Protein AF-A0A1V4UKE8-F1 (afdb_monomer_lite)

Radius of gyration: 20.6 Å; chains: 1; bounding box: 57×24×52 Å

pLDDT: mean 79.21, std 12.29, range [50.59, 94.44]

Foldseek 3Di:
DVPVVVVVVVVVVVVVVPPVPDDLQDDDPDDDPVLVVVLVVVLVVLVVVLVVLVVVLVVLVVVQVVCCVVVVDGDPVSVVSNQQSVQSCVQCVCSNVVSHSDDGDPHGDRDDDDDPDD

Structure (mmCIF, N/CA/C/O backbone):
data_AF-A0A1V4UKE8-F1
#
_entry.id   AF-A0A1V4UKE8-F1
#
loop_
_atom_site.group_PDB
_atom_site.id
_atom_site.type_symbol
_atom_site.label_atom_id
_atom_site.label_alt_id
_atom_site.label_comp_id
_atom_site.label_asym_id
_atom_site.label_entity_id
_atom_site.label_seq_id
_atom_site.pdbx_PDB_ins_code
_atom_site.Cartn_x
_atom_site.Cartn_y
_atom_site.Cartn_z
_atom_site.occupancy
_atom_site.B_iso_or_equiv
_atom_site.auth_seq_id
_atom_site.auth_comp_id
_atom_site.auth_asym_id
_atom_site.auth_atom_id
_atom_site.pdbx_PDB_model_num
ATOM 1 N N . MET A 1 1 ? 39.683 -10.496 27.694 1.00 59.06 1 MET A N 1
ATOM 2 C CA . MET A 1 1 ? 38.255 -10.891 27.598 1.00 59.06 1 MET A CA 1
ATOM 3 C C . MET A 1 1 ? 37.478 -10.276 26.417 1.00 59.06 1 MET A C 1
ATOM 5 O O . MET A 1 1 ? 36.395 -10.760 26.137 1.00 59.06 1 MET A O 1
ATOM 9 N N . HIS A 1 2 ? 38.001 -9.296 25.661 1.00 57.53 2 HIS A N 1
ATOM 10 C CA . HIS A 1 2 ? 37.284 -8.681 24.517 1.00 57.53 2 HIS A CA 1
ATOM 11 C C . HIS A 1 2 ? 37.282 -9.506 23.208 1.00 57.53 2 HIS A C 1
ATOM 13 O O . HIS A 1 2 ? 36.450 -9.278 22.332 1.00 57.53 2 HIS A O 1
ATOM 19 N N . TRP A 1 3 ? 38.175 -10.493 23.074 1.00 55.00 3 TRP A N 1
ATOM 20 C CA . TRP A 1 3 ? 38.326 -11.287 21.846 1.00 55.00 3 TRP A CA 1
ATOM 21 C C . TRP A 1 3 ? 37.163 -12.261 21.574 1.00 55.00 3 TRP A C 1
ATOM 23 O O . TRP A 1 3 ? 36.783 -12.447 20.421 1.00 55.00 3 TRP A O 1
ATOM 33 N N . GLN A 1 4 ? 36.548 -12.846 22.609 1.00 62.56 4 GLN A N 1
ATOM 34 C CA . GLN A 1 4 ? 35.415 -13.775 22.442 1.00 62.56 4 GLN A CA 1
ATOM 35 C C . GLN A 1 4 ? 34.110 -13.056 22.061 1.00 62.56 4 GLN A C 1
ATOM 37 O O . GLN A 1 4 ? 33.330 -13.585 21.270 1.00 62.56 4 GLN A O 1
ATOM 42 N N . TYR A 1 5 ? 33.911 -11.827 22.553 1.00 64.00 5 TYR A N 1
ATOM 43 C CA . TYR A 1 5 ? 32.765 -10.983 22.198 1.00 64.00 5 TYR A CA 1
ATOM 44 C C . TYR A 1 5 ? 32.742 -10.666 20.693 1.00 64.00 5 TYR A C 1
ATOM 46 O O . TYR A 1 5 ? 31.712 -10.821 20.035 1.00 64.00 5 TYR A O 1
ATOM 54 N N . ASN A 1 6 ? 33.898 -10.314 20.120 1.00 64.69 6 ASN A N 1
ATOM 55 C CA . ASN A 1 6 ? 33.998 -9.997 18.695 1.00 64.69 6 ASN A CA 1
ATOM 56 C C . ASN A 1 6 ? 33.811 -11.239 17.799 1.00 64.69 6 ASN A C 1
ATOM 58 O O . ASN A 1 6 ? 33.186 -11.157 16.746 1.00 64.69 6 ASN A O 1
ATOM 62 N N . GLN A 1 7 ? 34.268 -12.414 18.249 1.00 64.12 7 GLN A N 1
ATOM 63 C CA . GLN A 1 7 ? 34.089 -13.691 17.540 1.00 64.12 7 GLN A CA 1
ATOM 64 C C . GLN A 1 7 ? 32.627 -14.172 17.539 1.00 64.12 7 GLN A C 1
ATOM 66 O O . GLN A 1 7 ? 32.151 -14.721 16.545 1.00 64.12 7 GLN A O 1
ATOM 71 N N . ALA A 1 8 ? 31.888 -13.960 18.634 1.00 65.75 8 ALA A N 1
ATOM 72 C CA . ALA A 1 8 ? 30.459 -14.269 18.695 1.00 65.75 8 ALA A CA 1
ATOM 73 C C . ALA A 1 8 ? 29.645 -13.346 17.774 1.00 65.75 8 ALA A C 1
ATOM 75 O O . ALA A 1 8 ? 28.783 -13.821 17.038 1.00 65.75 8 ALA A O 1
ATOM 76 N N . LYS A 1 9 ? 29.972 -12.046 17.750 1.00 64.88 9 LYS A N 1
ATOM 77 C CA . LYS A 1 9 ? 29.357 -11.064 16.846 1.00 64.88 9 LYS A CA 1
ATOM 78 C C . LYS A 1 9 ? 29.685 -11.353 15.376 1.00 64.88 9 LYS A C 1
ATOM 80 O O . LYS A 1 9 ? 28.781 -11.330 14.550 1.00 64.88 9 LYS A O 1
ATOM 85 N N . SER A 1 10 ? 30.933 -11.702 15.059 1.00 60.16 10 SER A N 1
ATOM 86 C CA . SER A 1 10 ? 31.375 -12.052 13.700 1.00 60.16 10 SER A CA 1
ATOM 87 C C . SER A 1 10 ? 30.744 -13.350 13.182 1.00 60.16 10 SER A C 1
ATOM 89 O O . SER A 1 10 ? 30.286 -13.384 12.043 1.00 60.16 10 SER A O 1
ATOM 91 N N . ARG A 1 11 ? 30.605 -14.388 14.023 1.00 65.00 11 ARG A N 1
ATOM 92 C CA . ARG A 1 11 ? 29.847 -15.596 13.649 1.00 65.00 11 ARG A CA 1
ATOM 93 C C . ARG A 1 11 ? 28.368 -15.309 13.424 1.00 65.00 11 ARG A C 1
ATOM 95 O O . ARG A 1 11 ? 27.813 -15.817 12.460 1.00 65.00 11 ARG A O 1
ATOM 102 N N . LYS A 1 12 ? 27.745 -14.475 14.264 1.00 58.72 12 LYS A N 1
ATOM 103 C CA . LYS A 1 12 ? 26.346 -14.057 14.077 1.00 58.72 12 LYS A CA 1
ATOM 104 C C . LYS A 1 12 ? 26.167 -13.242 12.790 1.00 58.72 12 LYS A C 1
ATOM 106 O O . LYS A 1 12 ? 25.167 -13.423 12.113 1.00 58.72 12 LYS A O 1
ATOM 111 N N . LEU A 1 13 ? 27.146 -12.403 12.439 1.00 58.69 13 LEU A N 1
ATOM 112 C CA . LEU A 1 13 ? 27.172 -11.633 11.191 1.00 58.69 13 LEU A CA 1
ATOM 113 C C . LEU A 1 13 ? 27.291 -12.547 9.963 1.00 58.69 13 LEU A C 1
ATOM 115 O O . LEU A 1 13 ? 26.455 -12.444 9.073 1.00 58.69 13 LEU A O 1
ATOM 119 N N . HIS A 1 14 ? 28.233 -13.499 9.940 1.00 58.09 14 HIS A N 1
ATOM 120 C CA . HIS A 1 14 ? 28.323 -14.476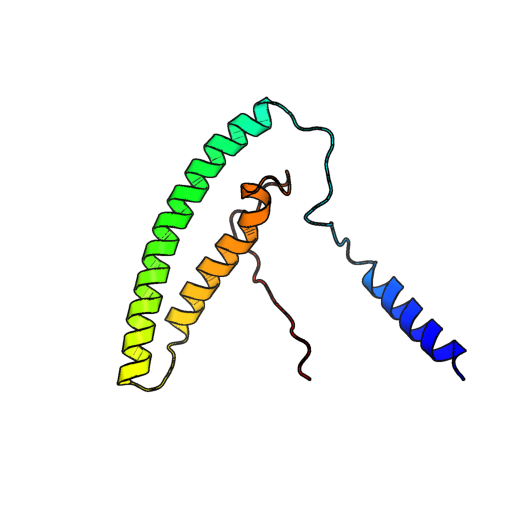 8.844 1.00 58.09 14 HIS A CA 1
ATOM 121 C C . HIS A 1 14 ? 27.062 -15.346 8.728 1.00 58.09 14 HIS A C 1
ATOM 123 O O . HIS A 1 14 ? 26.547 -15.507 7.631 1.00 58.09 14 HIS A O 1
ATOM 129 N N . MET A 1 15 ? 26.493 -15.810 9.847 1.00 59.19 15 MET A N 1
ATOM 130 C CA . MET A 1 15 ? 25.268 -16.626 9.857 1.00 59.19 15 MET A CA 1
ATOM 131 C C . MET A 1 15 ? 24.016 -15.863 9.377 1.00 59.19 15 MET A C 1
ATOM 133 O O . MET A 1 15 ? 23.037 -16.478 8.971 1.00 59.19 15 MET A O 1
ATOM 137 N N . MET A 1 16 ? 24.041 -14.524 9.398 1.00 58.06 16 MET A N 1
ATOM 138 C CA . MET A 1 16 ? 22.984 -13.656 8.857 1.00 58.06 16 MET A CA 1
ATOM 139 C C . MET A 1 16 ? 23.171 -13.363 7.354 1.00 58.06 16 MET A C 1
ATOM 141 O O . MET A 1 16 ? 22.260 -12.837 6.719 1.00 58.06 16 MET A O 1
ATOM 145 N N . THR A 1 17 ? 24.335 -13.708 6.786 1.00 56.38 17 THR A N 1
ATOM 146 C CA . THR A 1 17 ? 24.716 -13.438 5.384 1.00 56.38 17 THR A CA 1
ATOM 147 C C . THR A 1 17 ? 24.332 -14.585 4.427 1.00 56.38 17 THR A C 1
ATOM 149 O O . THR A 1 17 ? 24.409 -14.411 3.217 1.00 56.38 17 THR A O 1
ATOM 152 N N . ASP A 1 18 ? 23.876 -15.734 4.946 1.00 50.59 18 ASP A N 1
ATOM 153 C CA . ASP A 1 18 ? 23.437 -16.901 4.149 1.00 50.59 18 ASP A CA 1
ATOM 154 C C . ASP A 1 18 ? 21.981 -16.813 3.657 1.00 50.59 18 ASP A C 1
ATOM 156 O O . ASP A 1 18 ? 21.557 -17.554 2.769 1.00 50.59 18 ASP A O 1
ATOM 160 N N . THR A 1 19 ? 21.188 -15.881 4.186 1.00 56.97 19 THR A N 1
ATOM 161 C CA . THR A 1 19 ? 19.971 -15.448 3.494 1.00 56.97 19 THR A CA 1
ATOM 162 C C . THR A 1 19 ? 20.414 -14.632 2.286 1.00 56.97 19 THR A C 1
ATOM 164 O O . THR A 1 19 ? 21.207 -13.715 2.430 1.00 56.97 19 THR A O 1
ATOM 167 N N . HIS A 1 20 ? 19.929 -14.926 1.084 1.00 54.59 20 HIS A N 1
ATOM 168 C CA . HIS A 1 20 ? 20.241 -14.143 -0.115 1.00 54.59 20 HIS A CA 1
ATOM 169 C C . HIS A 1 20 ? 19.507 -12.784 -0.042 1.00 54.59 20 HIS A C 1
ATOM 171 O O . HIS A 1 20 ? 18.533 -12.557 -0.756 1.00 54.59 20 HIS A O 1
ATOM 177 N N . LEU A 1 21 ? 19.913 -11.898 0.877 1.00 60.47 21 LEU A N 1
ATOM 178 C CA . LEU A 1 21 ? 19.396 -10.539 1.045 1.00 60.47 21 LEU A CA 1
ATOM 179 C C . LEU A 1 21 ? 19.737 -9.725 -0.201 1.00 60.47 21 LEU A C 1
ATOM 181 O O . LEU A 1 21 ? 20.779 -9.084 -0.311 1.00 60.47 21 LEU A O 1
ATOM 185 N N . GLN A 1 22 ? 18.837 -9.788 -1.172 1.00 59.19 22 GLN A N 1
ATOM 186 C CA . GLN A 1 22 ? 18.882 -8.952 -2.356 1.00 59.19 22 GLN A CA 1
ATOM 187 C C . GLN A 1 22 ? 18.607 -7.518 -1.909 1.00 59.19 22 GLN A C 1
ATOM 189 O O . GLN A 1 22 ? 17.557 -7.225 -1.334 1.00 59.19 22 GLN A O 1
ATOM 194 N N . GLN A 1 23 ? 19.570 -6.627 -2.132 1.00 60.84 23 GLN A N 1
ATOM 195 C CA . GLN A 1 23 ? 19.368 -5.211 -1.862 1.00 60.84 23 GLN A CA 1
ATOM 196 C C . GLN A 1 23 ? 18.264 -4.692 -2.790 1.00 60.84 23 GLN A C 1
ATOM 198 O O . GLN A 1 23 ? 18.381 -4.777 -4.009 1.00 60.84 23 GLN A O 1
ATOM 203 N N . LEU A 1 24 ? 17.194 -4.148 -2.204 1.00 65.88 24 LEU A N 1
ATOM 204 C CA . LEU A 1 24 ? 16.054 -3.585 -2.940 1.00 65.88 24 LEU A CA 1
ATOM 205 C C . LEU A 1 24 ? 16.445 -2.402 -3.842 1.00 65.88 24 LEU A C 1
ATOM 207 O O . LEU A 1 24 ? 15.747 -2.137 -4.813 1.00 65.88 24 LEU A O 1
ATOM 211 N N . PHE A 1 25 ? 17.547 -1.716 -3.526 1.00 70.50 25 PHE A N 1
ATOM 212 C CA . PHE A 1 25 ? 17.986 -0.466 -4.159 1.00 70.50 25 PHE A CA 1
ATOM 213 C C . PHE A 1 25 ? 19.317 -0.596 -4.916 1.00 70.50 25 PHE A C 1
ATOM 215 O O . PHE A 1 25 ? 20.080 0.366 -4.999 1.00 70.50 25 PHE A O 1
ATOM 222 N N . LEU A 1 26 ? 19.643 -1.791 -5.415 1.00 70.31 26 LEU A N 1
ATOM 223 C CA . LEU A 1 26 ? 20.806 -1.970 -6.286 1.00 70.31 26 LEU A CA 1
ATOM 224 C C . LEU A 1 26 ? 20.608 -1.182 -7.587 1.00 70.31 26 LEU A C 1
ATOM 226 O O . LEU A 1 26 ? 19.574 -1.300 -8.240 1.00 70.31 26 LEU A O 1
ATOM 230 N N . TYR A 1 27 ? 21.601 -0.365 -7.938 1.00 68.44 27 TYR A N 1
ATOM 231 C CA . TYR A 1 27 ? 21.610 0.392 -9.185 1.00 68.44 27 TYR A CA 1
ATOM 232 C C . TYR A 1 27 ? 21.974 -0.540 -10.345 1.00 68.44 27 TYR A C 1
ATOM 234 O O . TYR A 1 27 ? 23.120 -0.978 -10.456 1.00 68.44 27 TYR A O 1
ATOM 242 N N . GLU A 1 28 ? 20.995 -0.842 -11.194 1.00 68.69 28 GLU A N 1
ATOM 243 C CA . GLU A 1 28 ? 21.188 -1.566 -12.450 1.00 68.69 28 GLU A CA 1
ATOM 244 C C . GLU A 1 28 ? 21.536 -0.543 -13.548 1.00 68.69 28 GLU A C 1
ATOM 246 O O . GLU A 1 28 ? 20.841 0.460 -13.719 1.00 68.69 28 GLU A O 1
ATOM 251 N N . HIS A 1 29 ? 22.643 -0.741 -14.270 1.00 67.62 29 HIS A N 1
ATOM 252 C CA . HIS A 1 29 ? 23.081 0.210 -15.304 1.00 67.62 29 HIS A CA 1
ATOM 253 C C . HIS A 1 29 ? 22.314 0.035 -16.629 1.00 67.62 29 HIS A C 1
ATOM 255 O O . HIS A 1 29 ? 22.152 0.992 -17.388 1.00 67.62 29 HIS A O 1
ATOM 261 N N . ASP A 1 30 ? 21.814 -1.174 -16.900 1.00 68.25 30 ASP A N 1
ATOM 262 C CA . ASP A 1 30 ? 21.112 -1.528 -18.134 1.00 68.25 30 ASP A CA 1
ATOM 263 C C . ASP A 1 30 ? 19.602 -1.267 -18.027 1.00 68.25 30 ASP A C 1
ATOM 265 O O . ASP A 1 30 ? 18.814 -2.155 -17.713 1.00 68.25 30 ASP A O 1
ATOM 269 N N . ALA A 1 31 ? 19.177 -0.040 -18.342 1.00 65.62 31 ALA A N 1
ATOM 270 C CA . ALA A 1 31 ? 17.760 0.313 -18.453 1.00 65.62 31 ALA A CA 1
ATOM 271 C C . ALA A 1 31 ? 17.313 0.387 -19.926 1.00 65.62 31 ALA A C 1
ATOM 273 O O . ALA A 1 31 ? 17.659 1.309 -20.675 1.00 65.62 31 ALA A O 1
ATOM 274 N N . GLY A 1 32 ? 16.496 -0.575 -20.362 1.00 78.12 32 GLY A N 1
ATOM 275 C CA . GLY A 1 32 ? 15.927 -0.596 -21.710 1.00 78.12 32 GLY A CA 1
ATOM 276 C C . GLY A 1 32 ? 14.828 0.459 -21.906 1.00 78.12 32 GLY A C 1
ATOM 277 O O . GLY A 1 32 ? 13.862 0.521 -21.149 1.00 78.12 32 GLY A O 1
ATOM 278 N N . ARG A 1 33 ? 14.891 1.255 -22.984 1.00 79.38 33 ARG A N 1
ATOM 279 C CA . ARG A 1 33 ? 13.886 2.306 -23.291 1.00 79.38 33 ARG A CA 1
ATOM 280 C C . ARG A 1 33 ? 12.449 1.772 -23.406 1.00 79.38 33 ARG A C 1
ATOM 282 O O . ARG A 1 33 ? 11.500 2.465 -23.049 1.00 79.38 33 ARG A O 1
ATOM 289 N N . LEU A 1 34 ? 12.289 0.542 -23.898 1.00 77.12 34 LEU A N 1
ATOM 290 C CA . LEU A 1 34 ? 10.990 -0.134 -24.008 1.00 77.12 34 LEU A CA 1
ATOM 291 C C . LEU A 1 34 ? 10.433 -0.543 -22.641 1.00 77.12 34 LEU A C 1
ATOM 293 O O . LEU A 1 34 ? 9.221 -0.506 -22.436 1.00 77.12 34 LEU A O 1
ATOM 297 N N . GLU A 1 35 ? 11.304 -0.885 -21.694 1.00 79.94 35 GLU A N 1
ATOM 298 C CA . GLU A 1 35 ? 10.888 -1.247 -20.345 1.00 79.94 35 GLU A CA 1
ATOM 299 C C . GLU A 1 35 ? 10.274 -0.050 -19.616 1.00 79.94 35 GLU A C 1
ATOM 301 O O . GLU A 1 35 ? 9.266 -0.200 -18.928 1.00 79.94 35 GLU A O 1
ATOM 306 N N . LEU A 1 36 ? 10.802 1.155 -19.854 1.00 81.25 36 LEU A N 1
ATOM 307 C CA . LEU A 1 36 ? 10.231 2.395 -19.331 1.00 81.25 36 LEU A CA 1
ATOM 308 C C . LEU A 1 36 ? 8.785 2.610 -19.817 1.00 81.25 36 LEU A C 1
ATOM 310 O O . LEU A 1 36 ? 7.912 2.970 -19.030 1.00 81.25 36 LEU A O 1
ATOM 314 N N . LEU A 1 37 ? 8.502 2.338 -21.098 1.00 84.69 37 LEU A N 1
ATOM 315 C CA . LEU A 1 37 ? 7.149 2.457 -21.659 1.0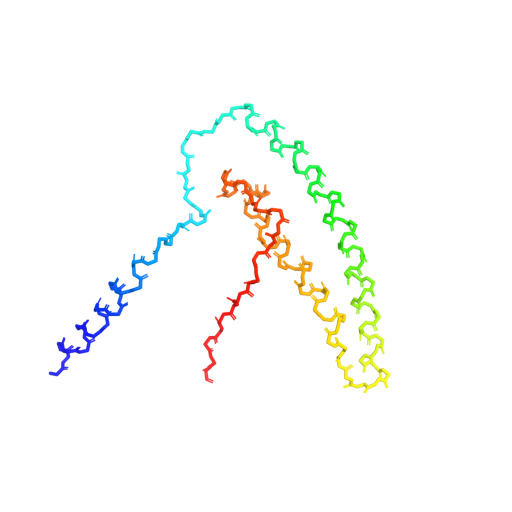0 84.69 37 LEU A CA 1
ATOM 316 C C . LEU A 1 37 ? 6.183 1.438 -21.042 1.00 84.69 37 LEU A C 1
ATOM 318 O O . LEU A 1 37 ? 5.075 1.794 -20.637 1.00 84.69 37 LEU A O 1
ATOM 322 N N . VAL A 1 38 ? 6.617 0.181 -20.914 1.00 85.38 38 VAL A N 1
ATOM 323 C CA . VAL A 1 38 ? 5.839 -0.869 -20.235 1.00 85.38 38 VAL A CA 1
ATOM 324 C C . VAL A 1 38 ? 5.606 -0.503 -18.767 1.00 85.38 38 VAL A C 1
ATOM 326 O O . VAL A 1 38 ? 4.519 -0.737 -18.233 1.00 85.38 38 VAL A O 1
ATOM 329 N N . ARG A 1 39 ? 6.598 0.112 -18.116 1.00 84.19 39 ARG A N 1
ATOM 330 C CA . ARG A 1 39 ? 6.505 0.578 -16.733 1.00 84.19 39 ARG A CA 1
ATOM 331 C C . ARG A 1 39 ? 5.462 1.676 -16.571 1.00 84.19 39 ARG A C 1
ATOM 333 O O . ARG A 1 39 ? 4.694 1.590 -15.621 1.00 84.19 39 ARG A O 1
ATOM 340 N N . ILE A 1 40 ? 5.368 2.631 -17.499 1.00 85.88 40 ILE A N 1
ATOM 341 C CA . ILE A 1 40 ? 4.331 3.681 -17.487 1.00 85.88 40 ILE A CA 1
ATOM 342 C C . ILE A 1 40 ? 2.928 3.067 -17.587 1.00 85.88 40 ILE A C 1
ATOM 344 O O . ILE A 1 40 ? 2.054 3.386 -16.781 1.00 85.88 40 ILE A O 1
ATOM 348 N N . ALA A 1 41 ? 2.710 2.139 -18.524 1.00 87.31 41 ALA A N 1
ATOM 349 C CA . ALA A 1 41 ? 1.420 1.456 -18.650 1.00 87.31 41 ALA A CA 1
ATOM 350 C C . ALA A 1 41 ? 1.067 0.661 -17.379 1.00 87.31 41 ALA A C 1
ATOM 352 O O . ALA A 1 41 ? -0.067 0.694 -16.897 1.00 87.31 41 ALA A O 1
ATOM 353 N N . TYR A 1 42 ? 2.055 -0.018 -16.793 1.00 85.94 42 TYR A N 1
ATOM 354 C CA . TYR A 1 42 ? 1.872 -0.773 -15.557 1.00 85.94 42 TYR A CA 1
ATOM 355 C C . TYR A 1 42 ? 1.644 0.128 -14.332 1.00 85.94 42 TYR A C 1
ATOM 357 O O . TYR A 1 42 ? 0.850 -0.219 -13.460 1.00 85.94 42 TYR A O 1
ATOM 365 N N . TRP A 1 43 ? 2.262 1.309 -14.293 1.00 84.88 43 TRP A N 1
ATOM 366 C CA . TRP A 1 43 ? 2.012 2.357 -13.300 1.00 84.88 43 TRP A CA 1
ATOM 367 C C . TRP A 1 43 ? 0.550 2.788 -13.291 1.00 84.88 43 TRP A C 1
ATOM 369 O O . TRP A 1 43 ? -0.049 2.876 -12.224 1.00 84.88 43 TRP A O 1
ATOM 379 N N . ILE A 1 44 ? -0.039 3.011 -14.470 1.00 88.44 44 ILE A N 1
ATOM 380 C CA . ILE A 1 44 ? -1.452 3.392 -14.597 1.00 88.44 44 ILE A CA 1
ATOM 381 C C . ILE A 1 44 ? -2.345 2.280 -14.036 1.00 88.44 44 ILE A C 1
ATOM 383 O O . ILE A 1 44 ? -3.243 2.551 -13.240 1.00 88.44 44 ILE A O 1
ATOM 387 N N . ALA A 1 45 ? -2.059 1.020 -14.378 1.00 88.12 45 ALA A N 1
ATOM 388 C CA . ALA A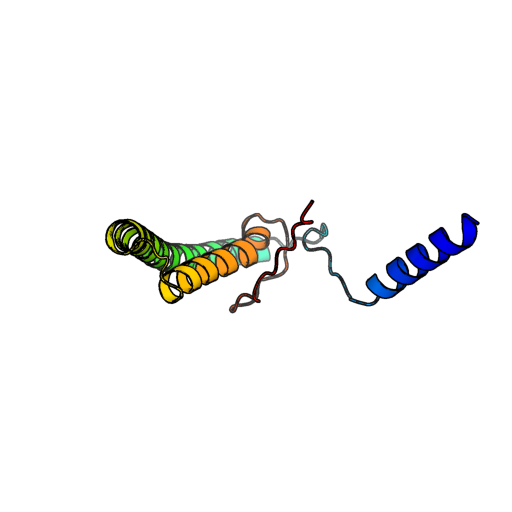 1 45 ? -2.807 -0.123 -13.859 1.00 88.12 45 ALA A CA 1
ATOM 389 C C . ALA A 1 45 ? -2.702 -0.243 -12.326 1.00 88.12 45 ALA A C 1
ATOM 391 O O . ALA A 1 45 ? -3.722 -0.361 -11.646 1.00 88.12 45 ALA A O 1
ATOM 392 N N . ILE A 1 46 ? -1.487 -0.161 -11.765 1.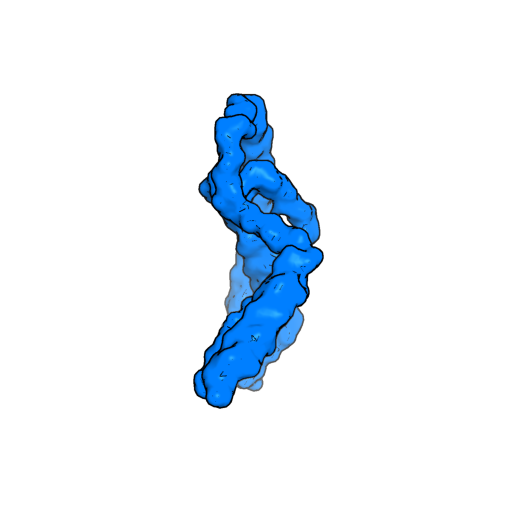00 86.69 46 ILE A N 1
ATOM 393 C CA . ILE A 1 46 ? -1.279 -0.174 -10.309 1.00 86.69 46 ILE A CA 1
ATOM 394 C C . ILE A 1 46 ? -1.971 1.018 -9.652 1.00 86.69 46 ILE A C 1
ATOM 396 O O . ILE A 1 46 ? -2.570 0.842 -8.594 1.00 86.69 46 ILE A O 1
ATOM 400 N N . GLY A 1 47 ? -1.899 2.200 -10.263 1.00 87.94 47 GLY A N 1
ATOM 401 C CA . GLY A 1 47 ? -2.496 3.431 -9.759 1.00 87.94 47 GLY A CA 1
ATOM 402 C C . GLY A 1 47 ? -4.008 3.312 -9.607 1.00 87.94 47 GLY A C 1
ATOM 403 O O . GLY A 1 47 ? -4.536 3.663 -8.558 1.00 87.94 47 GLY A O 1
ATOM 404 N N . ILE A 1 48 ? -4.699 2.729 -10.591 1.00 90.81 48 ILE A N 1
ATOM 405 C CA . ILE A 1 48 ? -6.149 2.489 -10.516 1.00 90.81 48 ILE A CA 1
ATOM 406 C C . ILE A 1 48 ? -6.481 1.524 -9.373 1.00 90.81 48 ILE A C 1
ATOM 408 O O . ILE A 1 48 ? -7.359 1.809 -8.559 1.00 90.81 48 ILE A O 1
ATOM 412 N N . VAL A 1 49 ? -5.761 0.402 -9.269 1.00 90.00 49 VAL A N 1
ATOM 413 C CA . VAL A 1 49 ? -5.991 -0.581 -8.196 1.00 90.00 49 VAL A CA 1
ATOM 414 C C . VAL A 1 49 ? -5.700 0.032 -6.825 1.00 90.00 49 VAL A C 1
ATOM 416 O O . VAL A 1 49 ? -6.483 -0.146 -5.896 1.00 90.00 49 VAL A O 1
ATOM 419 N N . ALA A 1 50 ? -4.609 0.789 -6.700 1.00 89.38 50 ALA A N 1
ATOM 420 C CA . ALA A 1 50 ? -4.246 1.502 -5.481 1.00 89.38 50 ALA A CA 1
ATOM 421 C C . ALA A 1 50 ? -5.308 2.531 -5.092 1.00 89.38 50 ALA A C 1
ATOM 423 O O . ALA A 1 50 ? -5.642 2.645 -3.919 1.00 89.38 50 ALA A O 1
ATOM 424 N N . TRP A 1 51 ? -5.871 3.242 -6.067 1.00 92.25 51 TRP A N 1
ATOM 425 C CA . TRP A 1 51 ? -6.902 4.240 -5.824 1.00 92.25 51 TRP A CA 1
ATOM 426 C C . TRP A 1 51 ? -8.200 3.611 -5.311 1.00 92.25 51 TRP A C 1
ATOM 428 O O . TRP A 1 51 ? -8.734 4.049 -4.294 1.00 92.25 51 TRP A O 1
ATOM 438 N N . VAL A 1 52 ? -8.670 2.533 -5.948 1.00 93.69 52 VAL A N 1
ATOM 439 C CA . VAL A 1 52 ? -9.870 1.806 -5.502 1.00 93.69 52 VAL A CA 1
ATOM 440 C C . VAL A 1 52 ? -9.651 1.179 -4.125 1.00 93.69 52 VAL A C 1
ATOM 442 O O . VAL A 1 52 ? -10.480 1.344 -3.231 1.00 93.69 52 VAL A O 1
ATOM 445 N N . TYR A 1 53 ? -8.524 0.493 -3.921 1.00 92.25 53 TYR A N 1
ATOM 446 C CA . TYR A 1 53 ? -8.215 -0.142 -2.639 1.00 92.25 53 TYR A CA 1
ATOM 447 C C . TYR A 1 53 ? -8.039 0.909 -1.531 1.00 92.25 53 TYR A C 1
ATOM 449 O O . TYR A 1 53 ? -8.575 0.755 -0.435 1.00 92.25 53 TYR A O 1
ATOM 457 N N . GLY A 1 54 ? -7.378 2.025 -1.840 1.00 92.25 54 GLY A N 1
ATOM 458 C CA . GLY A 1 54 ? -7.196 3.156 -0.937 1.00 92.25 54 GLY A CA 1
ATOM 459 C C . GLY A 1 54 ? -8.509 3.828 -0.557 1.00 92.25 54 GLY A C 1
ATOM 460 O O . GLY A 1 54 ? -8.690 4.175 0.606 1.00 92.25 54 GLY A O 1
ATOM 461 N N . LEU A 1 55 ? -9.464 3.937 -1.485 1.00 94.31 55 LEU A N 1
ATOM 462 C CA . LEU A 1 55 ? -10.798 4.452 -1.184 1.00 94.31 55 LEU A CA 1
ATOM 463 C C . LEU A 1 55 ? -11.531 3.546 -0.185 1.00 94.31 55 LEU A C 1
ATOM 465 O O . LEU A 1 55 ? -12.091 4.039 0.793 1.00 94.31 55 LEU A O 1
ATOM 469 N N . ILE A 1 56 ? -11.477 2.225 -0.374 1.00 93.94 56 ILE A N 1
ATOM 470 C CA . ILE A 1 56 ? -12.082 1.275 0.572 1.00 93.94 56 ILE A CA 1
ATOM 471 C C . ILE A 1 56 ? -11.361 1.347 1.925 1.00 93.94 56 ILE A C 1
ATOM 473 O O . ILE A 1 56 ? -12.013 1.411 2.964 1.00 93.94 56 ILE A O 1
ATOM 477 N N . ALA A 1 57 ? -10.025 1.404 1.930 1.00 93.19 57 ALA A N 1
ATOM 478 C CA . ALA A 1 57 ? -9.235 1.485 3.155 1.00 93.19 57 ALA A CA 1
ATOM 479 C C . ALA A 1 57 ? -9.520 2.780 3.925 1.00 93.19 57 ALA A C 1
ATOM 481 O O . ALA A 1 57 ? -9.648 2.757 5.148 1.00 93.19 57 ALA A O 1
ATOM 482 N N . PHE A 1 58 ? -9.694 3.895 3.215 1.00 92.75 58 PHE A N 1
ATOM 483 C CA . PHE A 1 58 ? -10.102 5.167 3.792 1.00 92.75 58 PHE A CA 1
ATOM 484 C C . PHE A 1 58 ? -11.475 5.059 4.460 1.00 92.75 58 PHE A C 1
ATOM 486 O O . PHE A 1 58 ? -11.609 5.414 5.629 1.00 92.75 58 PHE A O 1
ATOM 493 N N . LEU A 1 59 ? -12.473 4.488 3.778 1.00 94.44 59 LEU A N 1
ATOM 494 C CA . LEU A 1 59 ? -13.793 4.252 4.370 1.00 94.44 59 LEU A CA 1
ATOM 495 C C . LEU A 1 59 ? -13.708 3.344 5.606 1.00 94.44 59 LEU A C 1
ATOM 497 O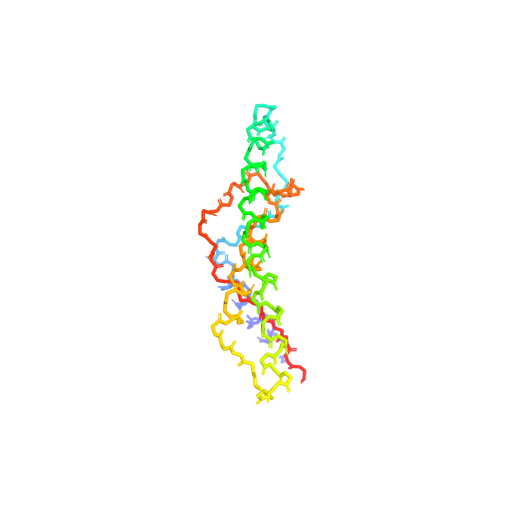 O . LEU A 1 59 ? -14.318 3.651 6.630 1.00 94.44 59 LEU A O 1
ATOM 501 N N . CYS A 1 60 ? -12.906 2.277 5.557 1.00 93.25 60 CYS A N 1
ATOM 502 C CA . CYS A 1 60 ? -12.643 1.420 6.711 1.00 93.25 60 CYS A CA 1
ATOM 503 C C . CYS A 1 60 ? -12.034 2.203 7.880 1.00 93.25 60 CYS A C 1
ATOM 505 O O . CYS A 1 60 ? -12.454 2.006 9.015 1.00 93.25 60 CYS A O 1
ATOM 507 N N . LEU A 1 61 ? -11.086 3.111 7.636 1.00 92.81 61 LEU A N 1
ATOM 508 C CA . LEU A 1 61 ? -10.497 3.950 8.684 1.00 92.81 61 LEU A CA 1
ATOM 509 C C . LEU A 1 61 ? -11.502 4.946 9.267 1.00 92.81 61 LEU A C 1
ATOM 511 O O . LEU A 1 61 ? -11.518 5.144 10.481 1.00 92.81 61 LEU A O 1
ATOM 515 N N . ILE A 1 62 ? -12.374 5.525 8.440 1.00 93.94 62 ILE A N 1
ATOM 516 C CA . ILE A 1 62 ? -13.446 6.405 8.918 1.00 93.94 62 ILE A CA 1
ATOM 517 C C . ILE A 1 62 ? -14.415 5.627 9.815 1.00 93.94 62 ILE A C 1
ATOM 519 O O . ILE A 1 62 ? -14.699 6.055 10.933 1.00 93.94 62 ILE A O 1
ATOM 523 N N . VAL A 1 63 ? -14.870 4.448 9.382 1.00 92.75 63 VAL A N 1
ATOM 524 C CA . VAL A 1 63 ? -15.729 3.583 10.207 1.00 92.75 63 VAL A CA 1
ATOM 525 C C . VAL A 1 63 ? -15.001 3.148 11.480 1.00 92.75 63 VAL A C 1
ATOM 527 O O . VAL A 1 63 ? -15.605 3.129 12.550 1.00 92.75 63 VAL A O 1
ATOM 530 N N . GLN A 1 64 ? -13.700 2.856 11.400 1.00 92.44 64 GLN A N 1
ATOM 531 C CA . GLN A 1 64 ? -12.885 2.480 12.556 1.00 92.44 64 GLN A CA 1
ATOM 532 C C . GLN A 1 64 ? -12.831 3.610 13.579 1.00 92.44 64 GLN A C 1
ATOM 534 O O . GLN A 1 64 ? -12.952 3.369 14.777 1.00 92.44 64 GLN A O 1
ATOM 539 N N . TRP A 1 65 ? -12.650 4.840 13.112 1.00 94.00 65 TRP A N 1
ATOM 540 C CA . TRP A 1 65 ? -12.614 6.019 13.961 1.00 94.00 65 TRP A CA 1
ATOM 541 C C . TRP A 1 65 ? -13.934 6.197 14.719 1.00 94.00 65 TRP A C 1
ATOM 543 O O . TRP A 1 65 ? -13.919 6.297 15.946 1.00 94.00 65 TRP A O 1
ATOM 553 N N . PHE A 1 66 ? -15.076 6.106 14.029 1.00 93.44 66 PHE A N 1
ATOM 554 C CA . PHE A 1 66 ? -16.389 6.115 14.686 1.00 93.44 66 PHE A CA 1
ATOM 555 C C . PHE A 1 66 ? -16.564 4.941 15.659 1.00 93.44 66 PHE A C 1
ATOM 557 O O . PHE A 1 66 ? -17.056 5.124 16.771 1.00 93.44 66 PHE A O 1
ATOM 564 N N . HIS A 1 67 ? -16.122 3.741 15.280 1.00 91.38 67 HIS A N 1
ATOM 565 C CA . HIS A 1 67 ? -16.188 2.556 16.134 1.00 91.38 67 HIS A CA 1
ATOM 566 C C . HIS A 1 67 ? -15.382 2.735 17.430 1.00 91.38 67 HIS A C 1
ATOM 568 O O . HIS A 1 67 ? -15.846 2.348 18.501 1.00 91.38 67 HIS A O 1
ATOM 574 N N . ILE A 1 68 ? -14.200 3.353 17.359 1.00 93.50 68 ILE A N 1
ATOM 575 C CA . ILE A 1 68 ? -13.377 3.664 18.534 1.00 93.50 68 ILE A CA 1
ATOM 576 C C . ILE A 1 68 ? -14.067 4.706 19.416 1.00 93.50 68 ILE A C 1
ATOM 578 O O . ILE A 1 68 ? -14.077 4.540 20.631 1.00 93.50 68 ILE A O 1
ATOM 582 N N . LEU A 1 69 ? -14.668 5.745 18.834 1.00 93.25 69 LEU A N 1
ATOM 583 C CA . LEU A 1 69 ? -15.362 6.777 19.608 1.00 93.25 69 LEU A CA 1
ATOM 584 C C . LEU A 1 69 ? -16.571 6.230 20.376 1.00 93.25 69 LEU A C 1
ATOM 586 O O . LEU A 1 69 ? -16.815 6.652 21.501 1.00 93.25 69 LEU A O 1
ATOM 590 N N . ILE A 1 70 ? -17.316 5.292 19.783 1.00 93.75 70 ILE A N 1
ATOM 591 C CA . ILE A 1 70 ? -18.536 4.742 20.390 1.00 93.75 70 ILE A CA 1
ATOM 592 C C . ILE A 1 70 ? -18.217 3.581 21.347 1.00 93.75 70 ILE A C 1
ATOM 594 O O . ILE A 1 70 ? -18.774 3.523 22.439 1.00 93.75 70 ILE A O 1
ATOM 598 N N . LEU A 1 71 ? -17.344 2.641 20.957 1.00 92.38 71 LEU A N 1
ATOM 599 C CA . LEU A 1 71 ? -17.078 1.417 21.731 1.00 92.38 71 LEU A CA 1
ATOM 600 C C . LEU A 1 71 ? -15.785 1.472 22.561 1.00 92.38 71 LEU A C 1
ATOM 602 O O . LEU A 1 71 ? -15.529 0.549 23.333 1.00 92.38 71 LEU A O 1
ATOM 606 N N . GLY A 1 72 ? -14.925 2.474 22.365 1.00 90.44 72 GLY A N 1
ATOM 607 C CA . GLY A 1 72 ? -13.624 2.569 23.038 1.00 90.44 72 GLY A CA 1
ATOM 608 C C . GLY A 1 72 ? -12.617 1.485 22.637 1.00 90.44 72 GLY A C 1
ATOM 609 O O . GLY A 1 72 ? -11.573 1.349 23.270 1.00 90.44 72 GLY A O 1
ATOM 610 N N . ARG A 1 73 ? -12.906 0.687 21.600 1.00 88.06 73 ARG A N 1
ATOM 611 C CA . ARG A 1 73 ? -12.047 -0.416 21.141 1.00 88.06 73 ARG A CA 1
ATOM 612 C C . ARG A 1 73 ? -11.881 -0.411 19.629 1.00 88.06 73 ARG A C 1
ATOM 614 O O . ARG A 1 73 ? -12.786 -0.035 18.883 1.00 88.06 73 ARG A O 1
ATOM 621 N N . ARG A 1 74 ? -10.722 -0.880 19.175 1.00 86.88 74 ARG A N 1
ATOM 622 C CA . ARG A 1 74 ? -10.369 -0.971 17.757 1.00 86.88 74 ARG A CA 1
ATOM 623 C C . ARG A 1 74 ? -10.882 -2.288 17.161 1.00 86.88 74 ARG A C 1
ATOM 625 O O . ARG A 1 74 ? -10.675 -3.340 17.758 1.00 86.88 74 ARG A O 1
ATOM 632 N N . SER A 1 75 ? -11.544 -2.246 16.003 1.00 89.56 75 SER A N 1
ATOM 633 C CA . SER A 1 75 ? -11.983 -3.460 15.299 1.00 89.56 75 SER A CA 1
ATOM 634 C C . SER A 1 75 ? -10.809 -4.117 14.577 1.00 89.56 75 SER A C 1
ATOM 636 O O . SER A 1 75 ? -10.128 -3.466 13.782 1.00 89.56 75 SER A O 1
ATOM 638 N N . GLN A 1 76 ? -10.573 -5.404 14.833 1.00 89.06 76 GLN A N 1
ATOM 639 C CA . GLN A 1 76 ? -9.457 -6.134 14.232 1.00 89.06 76 GLN A CA 1
ATOM 640 C C . GLN A 1 76 ? -9.594 -6.221 12.705 1.00 89.06 76 GLN A C 1
ATOM 642 O O . GLN A 1 76 ? -8.654 -5.875 12.003 1.00 89.06 76 GLN A O 1
ATOM 647 N N . GLY A 1 77 ? -10.785 -6.535 12.181 1.00 87.62 77 GLY A N 1
ATOM 648 C CA . GLY A 1 77 ? -10.998 -6.670 10.733 1.00 87.62 77 GLY A CA 1
ATOM 649 C C . GLY A 1 77 ? -10.763 -5.379 9.939 1.00 87.62 77 GLY A C 1
ATOM 650 O O . GLY A 1 77 ? -10.138 -5.408 8.883 1.00 87.62 77 GLY A O 1
ATOM 651 N N . LEU A 1 78 ? -11.198 -4.224 10.461 1.00 86.31 78 LEU A N 1
ATOM 652 C CA . LEU A 1 78 ? -10.952 -2.925 9.811 1.00 86.31 78 LEU A CA 1
ATOM 653 C C . LEU A 1 78 ? -9.471 -2.544 9.843 1.00 86.31 78 LEU A C 1
ATOM 655 O O . LEU A 1 78 ? -8.948 -1.992 8.875 1.00 86.31 78 LEU A O 1
ATOM 659 N N . SER A 1 79 ? -8.795 -2.845 10.951 1.00 87.38 79 SER A N 1
ATOM 660 C CA . SER A 1 79 ? -7.355 -2.632 11.063 1.00 87.38 79 SER A CA 1
ATOM 661 C C . SER A 1 79 ? -6.558 -3.561 10.151 1.00 87.38 79 SER A C 1
ATOM 663 O O . SER A 1 79 ? -5.605 -3.095 9.535 1.00 87.38 79 SER A O 1
ATOM 665 N N . ASP A 1 80 ? -6.961 -4.823 10.012 1.00 90.25 80 ASP A N 1
ATOM 666 C CA . ASP A 1 80 ? -6.311 -5.786 9.121 1.00 90.25 80 ASP A CA 1
ATOM 667 C C . ASP A 1 80 ? -6.485 -5.390 7.649 1.00 90.25 80 ASP A C 1
ATOM 669 O O . ASP A 1 80 ? -5.537 -5.483 6.871 1.00 90.25 80 ASP A O 1
ATOM 673 N N . PHE A 1 81 ? -7.648 -4.850 7.269 1.00 89.75 81 PHE A N 1
ATOM 674 C CA . PHE A 1 81 ? -7.865 -4.330 5.917 1.00 89.75 81 PHE A CA 1
ATOM 675 C C . PHE A 1 81 ? -6.971 -3.119 5.611 1.00 89.75 81 PHE A C 1
ATOM 677 O O . PHE A 1 81 ? -6.292 -3.078 4.584 1.00 89.75 81 PHE A O 1
ATOM 684 N N . ALA A 1 82 ? -6.924 -2.144 6.526 1.00 89.12 82 ALA A N 1
ATOM 685 C CA . ALA A 1 82 ? -6.049 -0.982 6.386 1.00 89.12 82 ALA A CA 1
A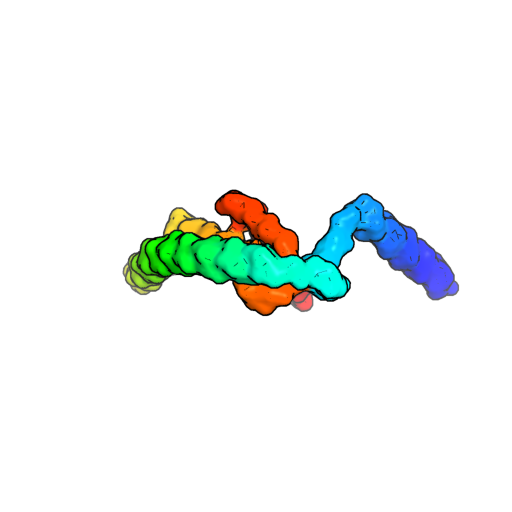TOM 686 C C . ALA A 1 82 ? -4.564 -1.386 6.349 1.00 89.12 82 ALA A C 1
ATOM 688 O O . ALA A 1 82 ? -3.786 -0.819 5.581 1.00 89.12 82 ALA A O 1
ATOM 689 N N . LYS A 1 83 ? -4.180 -2.401 7.135 1.00 90.25 83 LYS A N 1
ATOM 690 C CA . LYS A 1 83 ? -2.839 -2.989 7.109 1.00 90.25 83 LYS A CA 1
ATOM 691 C C . LYS A 1 83 ? -2.527 -3.600 5.742 1.00 90.25 83 LYS A C 1
ATOM 693 O O . LYS A 1 83 ? -1.491 -3.271 5.176 1.00 90.25 83 LYS A O 1
ATOM 698 N N . GLY A 1 84 ? -3.426 -4.415 5.190 1.00 89.44 84 GLY A N 1
ATOM 699 C CA . GLY A 1 84 ? -3.242 -5.034 3.875 1.00 89.44 84 GLY A CA 1
ATOM 700 C C . GLY A 1 84 ? -3.086 -4.007 2.749 1.00 89.44 84 GLY A C 1
ATOM 701 O O . GLY A 1 84 ? -2.238 -4.172 1.873 1.00 89.44 84 GLY A O 1
ATOM 702 N N . TYR A 1 85 ? -3.838 -2.901 2.801 1.00 89.25 85 TYR A N 1
ATOM 703 C CA . TYR A 1 85 ? -3.646 -1.780 1.875 1.00 89.25 85 TYR A CA 1
ATOM 704 C C . TYR A 1 85 ? -2.251 -1.145 2.008 1.00 89.25 85 TYR A C 1
ATOM 706 O O . TYR A 1 85 ? -1.590 -0.872 1.003 1.00 89.25 85 TYR A O 1
ATOM 714 N N . LEU A 1 86 ? -1.777 -0.929 3.236 1.00 89.06 86 LEU A N 1
ATOM 715 C CA . LEU A 1 86 ? -0.463 -0.333 3.470 1.00 89.06 86 LEU A CA 1
ATOM 716 C C . LEU A 1 86 ? 0.676 -1.260 3.014 1.00 89.06 86 LEU A C 1
ATOM 718 O O . LEU A 1 86 ? 1.607 -0.800 2.355 1.00 89.06 86 LEU A O 1
ATOM 722 N N . GLU A 1 87 ? 0.578 -2.563 3.292 1.00 88.50 87 GLU A N 1
ATOM 723 C CA . GLU A 1 87 ? 1.525 -3.586 2.816 1.00 88.50 87 GLU A CA 1
ATOM 724 C C . GLU A 1 87 ? 1.584 -3.622 1.282 1.00 88.50 87 GLU A C 1
ATOM 726 O O . GLU A 1 87 ? 2.668 -3.610 0.694 1.00 88.50 87 GLU A O 1
ATOM 731 N N . TYR A 1 88 ? 0.421 -3.573 0.627 1.00 87.69 88 TYR A N 1
ATOM 732 C CA . TYR A 1 88 ? 0.309 -3.471 -0.826 1.00 87.69 88 TYR A CA 1
ATOM 733 C C . TYR A 1 88 ? 1.034 -2.233 -1.377 1.00 87.69 88 TYR A C 1
ATOM 735 O O . TYR A 1 88 ? 1.738 -2.331 -2.388 1.00 87.69 88 TYR A O 1
ATOM 743 N N . MET A 1 89 ? 0.889 -1.076 -0.720 1.00 87.75 89 MET A N 1
ATOM 744 C CA . MET A 1 89 ? 1.524 0.170 -1.154 1.00 87.75 89 MET A CA 1
ATOM 745 C C . MET A 1 89 ? 3.040 0.134 -0.988 1.00 87.75 89 MET A C 1
ATOM 747 O O . MET A 1 89 ? 3.762 0.394 -1.951 1.00 87.75 89 MET A O 1
ATOM 751 N N . VAL A 1 90 ? 3.529 -0.247 0.194 1.00 86.31 90 VAL A N 1
ATOM 752 C CA . VAL A 1 90 ? 4.967 -0.300 0.502 1.00 86.31 90 VAL A CA 1
ATOM 753 C C . VAL A 1 90 ? 5.698 -1.271 -0.424 1.00 86.31 90 VAL A C 1
ATOM 755 O O . VAL A 1 90 ? 6.784 -0.956 -0.901 1.00 86.31 90 VAL A O 1
ATOM 758 N N . HIS A 1 91 ? 5.091 -2.413 -0.754 1.00 84.88 91 HIS A N 1
ATOM 759 C CA . HIS A 1 91 ? 5.707 -3.398 -1.644 1.00 84.88 91 HIS A CA 1
ATOM 760 C C . HIS A 1 91 ? 5.886 -2.883 -3.088 1.00 84.88 91 HIS A C 1
ATOM 762 O O . HIS A 1 91 ? 6.788 -3.317 -3.801 1.00 84.88 91 HIS A O 1
ATOM 768 N N . ARG A 1 92 ? 5.038 -1.951 -3.541 1.00 86.75 92 ARG A N 1
ATOM 769 C CA . ARG A 1 92 ? 5.050 -1.424 -4.922 1.00 86.75 92 ARG A CA 1
ATOM 770 C C . ARG A 1 92 ? 5.772 -0.094 -5.044 1.00 86.75 92 ARG A C 1
ATOM 772 O O . ARG A 1 92 ? 6.208 0.245 -6.141 1.00 86.75 92 ARG A O 1
ATOM 779 N N . MET A 1 93 ? 5.934 0.613 -3.929 1.00 86.19 93 MET A N 1
ATOM 780 C CA . MET A 1 93 ? 6.561 1.927 -3.860 1.00 86.19 93 MET A CA 1
ATOM 781 C C . MET A 1 93 ? 7.946 1.965 -4.541 1.00 86.19 93 MET A C 1
ATOM 783 O O . MET A 1 93 ? 8.131 2.801 -5.424 1.00 86.19 93 MET A O 1
ATOM 787 N N . PRO A 1 94 ? 8.898 1.048 -4.268 1.00 85.38 94 PRO A N 1
ATOM 788 C CA . PRO A 1 94 ? 10.229 1.104 -4.881 1.00 85.38 94 PRO A CA 1
ATOM 789 C C . PRO A 1 94 ? 10.183 0.975 -6.405 1.00 85.38 94 PRO A C 1
ATOM 791 O O . PRO A 1 94 ? 10.863 1.711 -7.116 1.00 85.38 94 PRO A O 1
ATOM 794 N N . TYR A 1 95 ? 9.338 0.071 -6.911 1.00 83.12 95 TYR A N 1
ATOM 795 C CA . TYR A 1 95 ? 9.150 -0.113 -8.347 1.00 83.12 95 TYR A CA 1
ATOM 796 C C . TYR A 1 95 ? 8.492 1.110 -8.968 1.00 83.12 95 TYR A C 1
ATOM 798 O O . TYR A 1 95 ? 8.862 1.529 -10.068 1.00 83.12 95 TYR A O 1
ATOM 806 N N . THR A 1 96 ? 7.520 1.705 -8.261 1.00 83.12 96 THR A N 1
ATOM 807 C CA . THR A 1 96 ? 6.887 2.901 -8.777 1.00 83.12 96 THR A CA 1
ATOM 808 C C . THR A 1 96 ? 7.910 4.030 -8.879 1.00 83.12 96 THR A C 1
ATOM 810 O O . THR A 1 96 ? 8.154 4.525 -9.972 1.00 83.12 96 THR A O 1
ATOM 813 N N . TYR A 1 97 ? 8.622 4.344 -7.799 1.00 85.44 97 TYR A N 1
ATOM 814 C CA . TYR A 1 97 ? 9.597 5.438 -7.735 1.00 85.44 97 TYR A CA 1
ATOM 815 C C . TYR A 1 97 ? 10.911 5.190 -8.504 1.00 85.44 97 TYR A C 1
ATOM 817 O O . TYR A 1 97 ? 11.871 5.925 -8.290 1.00 85.44 97 TYR A O 1
ATOM 825 N N . LEU A 1 98 ? 10.965 4.196 -9.404 1.00 81.50 98 LEU A N 1
ATOM 826 C CA . LEU A 1 98 ? 12.143 3.864 -10.223 1.00 81.50 98 LEU A CA 1
ATOM 827 C C . LEU A 1 98 ? 13.384 3.519 -9.380 1.00 81.50 98 LEU A C 1
ATOM 829 O O . LEU A 1 98 ? 14.513 3.670 -9.829 1.00 81.50 98 LEU A O 1
ATOM 833 N N . MET A 1 99 ? 13.173 3.054 -8.149 1.00 82.38 99 MET A N 1
ATOM 834 C CA . MET A 1 99 ? 14.244 2.649 -7.239 1.00 82.38 99 MET A CA 1
ATOM 835 C C . MET A 1 99 ? 14.684 1.200 -7.479 1.00 82.38 99 MET A C 1
ATOM 837 O O . MET A 1 99 ? 15.740 0.791 -7.007 1.00 82.38 99 MET A O 1
ATOM 841 N N . THR A 1 100 ? 13.857 0.417 -8.177 1.00 79.06 100 THR A N 1
ATOM 842 C CA . THR A 1 100 ? 14.157 -0.950 -8.602 1.00 79.06 100 THR A CA 1
ATOM 843 C C . THR A 1 100 ? 13.490 -1.247 -9.938 1.00 79.06 100 THR A C 1
ATOM 845 O O . THR A 1 100 ? 12.362 -0.809 -10.189 1.00 79.06 100 THR A O 1
ATOM 848 N N . ASP A 1 101 ? 14.164 -2.033 -10.773 1.00 76.56 101 ASP A N 1
ATOM 849 C CA . ASP A 1 101 ? 13.599 -2.548 -12.022 1.00 76.56 101 ASP A CA 1
ATOM 850 C C . ASP A 1 101 ? 12.837 -3.861 -11.827 1.00 76.56 101 ASP A C 1
ATOM 852 O O . ASP A 1 101 ? 12.027 -4.281 -12.659 1.00 76.56 101 ASP A O 1
ATOM 856 N N . ARG A 1 102 ? 12.999 -4.481 -10.655 1.00 76.25 102 ARG A N 1
ATOM 857 C CA . ARG A 1 102 ? 12.312 -5.719 -10.323 1.00 76.25 102 ARG A CA 1
ATOM 858 C C . ARG A 1 102 ? 10.819 -5.484 -10.140 1.00 76.25 102 ARG A C 1
ATOM 860 O O . ARG A 1 102 ? 10.377 -4.818 -9.204 1.00 76.25 102 ARG A O 1
ATOM 867 N N . ARG A 1 103 ? 10.022 -6.116 -11.002 1.00 73.38 103 ARG A N 1
ATOM 868 C CA . ARG A 1 103 ? 8.561 -6.092 -10.903 1.00 73.38 103 ARG A CA 1
ATOM 869 C C . ARG A 1 103 ? 8.096 -6.716 -9.571 1.00 73.38 103 ARG A C 1
ATOM 871 O O . ARG A 1 103 ? 8.458 -7.862 -9.295 1.00 73.38 103 ARG A O 1
ATOM 878 N N . PRO A 1 104 ? 7.275 -6.006 -8.775 1.00 74.00 104 PRO A N 1
ATOM 879 C CA . PRO A 1 104 ? 6.730 -6.533 -7.530 1.00 74.00 104 PRO A CA 1
ATOM 880 C C . PRO A 1 104 ? 5.729 -7.658 -7.804 1.00 74.00 104 PRO A C 1
ATOM 882 O O . PRO A 1 104 ? 5.073 -7.679 -8.853 1.00 74.00 104 PRO A O 1
ATOM 885 N N . ALA A 1 105 ? 5.590 -8.575 -6.848 1.00 76.19 105 ALA A N 1
ATOM 886 C CA . ALA A 1 105 ? 4.605 -9.643 -6.931 1.00 76.19 105 ALA A CA 1
ATOM 887 C C . ALA A 1 105 ? 3.169 -9.084 -6.876 1.00 76.19 105 ALA A C 1
ATOM 889 O O . ALA A 1 105 ? 2.902 -8.002 -6.343 1.00 76.19 105 ALA A O 1
ATOM 890 N N . VAL A 1 106 ? 2.219 -9.831 -7.451 1.00 69.88 106 VAL A N 1
ATOM 891 C CA . VAL A 1 106 ? 0.793 -9.449 -7.452 1.00 69.88 106 VAL A CA 1
ATOM 892 C C . VAL A 1 106 ? 0.216 -9.477 -6.034 1.00 69.88 106 VAL A C 1
ATOM 894 O O . VAL A 1 106 ? -0.615 -8.635 -5.697 1.00 69.88 106 VAL A O 1
ATOM 897 N N . LEU A 1 107 ? 0.682 -10.404 -5.200 1.00 72.50 107 LEU A N 1
ATOM 898 C CA . LEU A 1 107 ? 0.367 -10.485 -3.777 1.00 72.50 107 LEU A CA 1
ATOM 899 C C . LEU A 1 107 ? 1.529 -9.885 -2.984 1.00 72.50 107 LEU A C 1
ATOM 901 O O . LEU A 1 107 ? 2.685 -10.159 -3.292 1.00 72.50 107 LEU A O 1
ATOM 905 N N . SER A 1 108 ? 1.220 -9.050 -1.995 1.00 70.06 108 SER A N 1
ATOM 906 C CA . SER A 1 108 ? 2.216 -8.524 -1.064 1.00 70.06 108 SER A CA 1
ATOM 907 C C . SER A 1 108 ? 2.500 -9.553 0.021 1.00 70.06 108 SER A C 1
ATOM 909 O O . SER A 1 108 ? 1.569 -10.036 0.669 1.00 70.06 108 SER A O 1
ATOM 911 N N . ASP A 1 109 ? 3.775 -9.839 0.257 1.00 75.25 109 ASP A N 1
ATOM 912 C CA . ASP A 1 109 ? 4.181 -10.567 1.453 1.00 75.25 109 ASP A CA 1
ATOM 913 C C . ASP A 1 109 ? 3.926 -9.710 2.705 1.00 75.25 109 ASP A C 1
ATOM 915 O O . ASP A 1 109 ? 4.106 -8.486 2.658 1.00 75.25 109 ASP A O 1
ATOM 919 N N . PRO A 1 110 ? 3.514 -10.320 3.831 1.00 72.81 110 PRO A N 1
ATOM 920 C CA . PRO A 1 110 ? 3.281 -9.590 5.067 1.00 72.81 110 PRO A CA 1
ATOM 921 C C . PRO A 1 110 ? 4.579 -8.937 5.552 1.00 72.81 110 PRO A C 1
ATOM 923 O O . PRO A 1 110 ? 5.588 -9.611 5.782 1.00 72.81 110 PRO A O 1
ATOM 926 N N . VAL A 1 111 ? 4.544 -7.619 5.743 1.00 71.06 111 VAL A N 1
ATOM 927 C CA . VAL A 1 111 ? 5.717 -6.843 6.155 1.00 71.06 111 VAL A CA 1
ATOM 928 C C . VAL A 1 111 ? 5.792 -6.839 7.678 1.00 71.06 111 VAL A C 1
ATOM 930 O O . VAL A 1 111 ? 4.854 -6.435 8.367 1.00 71.06 111 VAL A O 1
ATOM 933 N N . LYS A 1 112 ? 6.927 -7.287 8.221 1.00 75.69 112 LYS A N 1
ATOM 934 C CA . LYS A 1 112 ? 7.221 -7.224 9.657 1.00 75.69 112 LYS A CA 1
ATOM 935 C C . LYS A 1 112 ? 8.276 -6.152 9.903 1.00 75.69 112 LYS A C 1
ATOM 937 O O . LYS A 1 112 ? 9.417 -6.310 9.482 1.00 75.69 112 LYS A O 1
ATOM 942 N N . ILE A 1 113 ? 7.877 -5.077 10.576 1.00 75.56 113 ILE A N 1
ATOM 943 C CA . ILE A 1 113 ? 8.785 -4.032 11.056 1.00 75.56 113 ILE A CA 1
ATOM 944 C C . ILE A 1 113 ? 9.095 -4.351 12.514 1.00 75.56 113 ILE A C 1
ATOM 946 O O . ILE A 1 113 ? 8.180 -4.526 13.319 1.00 75.56 113 ILE A O 1
ATOM 950 N N . PHE A 1 114 ? 10.379 -4.472 12.831 1.00 80.62 114 PHE A N 1
ATOM 951 C CA . PHE A 1 114 ? 10.851 -4.664 14.194 1.00 80.62 114 PHE A CA 1
ATOM 952 C C . PHE A 1 114 ? 11.413 -3.336 14.686 1.00 80.62 114 PHE A C 1
ATOM 954 O O . PHE A 1 114 ? 12.303 -2.772 14.054 1.00 80.62 114 PHE A O 1
ATOM 961 N N . GLU A 1 115 ? 10.886 -2.848 15.800 1.00 78.25 115 GLU A N 1
ATOM 962 C CA . GLU A 1 115 ? 11.426 -1.693 16.508 1.00 78.25 115 GLU A CA 1
ATOM 963 C C . GLU A 1 115 ? 12.128 -2.198 17.771 1.00 78.25 115 GLU A C 1
ATOM 965 O O . GLU A 1 115 ? 11.604 -3.073 18.469 1.00 78.25 115 GLU A O 1
ATOM 970 N N . GLU A 1 116 ? 13.328 -1.687 18.056 1.00 81.75 116 GLU A N 1
ATOM 971 C CA . GLU A 1 116 ? 14.005 -1.994 19.315 1.00 81.75 116 GLU A CA 1
ATOM 972 C C . GLU A 1 116 ? 13.233 -1.317 20.450 1.00 81.75 116 GLU A C 1
ATOM 974 O O . GLU A 1 116 ? 13.129 -0.093 20.510 1.00 81.75 116 GLU A O 1
ATOM 979 N N . THR A 1 117 ? 12.631 -2.120 21.326 1.00 74.44 117 THR A N 1
ATOM 980 C CA . THR A 1 117 ? 11.951 -1.608 22.517 1.00 74.44 117 THR A CA 1
ATOM 981 C C . THR A 1 117 ? 13.026 -1.248 23.539 1.00 74.44 117 THR A C 1
ATOM 983 O O . THR A 1 117 ? 13.710 -2.143 24.038 1.00 74.44 117 THR A O 1
ATOM 986 N N . GLY A 1 118 ? 13.230 0.055 23.755 1.00 61.00 118 GLY A N 1
ATOM 987 C CA . GLY A 1 118 ? 14.155 0.589 24.761 1.00 61.00 118 GLY A CA 1
ATOM 988 C C . GLY A 1 118 ? 13.698 0.357 26.194 1.00 61.00 118 GLY A C 1
ATOM 989 O O . GLY A 1 118 ? 12.486 0.125 26.405 1.00 61.00 118 GLY A O 1
#

Sequence (118 aa):
MHWQYNQAKSRKLHMMTDTHLQQLFLYEHDAGRLELLVRIAYWIAIGIVAWVYGLIAFLCLIVQWFHILILGRRSQGLSDFAKGYLEYMVHRMPYTYLMTDRRPAVLSDPVKIFEETG

Secondary structure (DSSP, 8-state):
-HHHHHHHHHHHHHHHSSS----TT---S---HHHHHHHHHHHHHHHHHHHHHHHHHHHHHHHHHHHHHHHSS--HHHHHHHHHHHHHHHHHHHHHTTS--SPPPSSPPPP-------